Protein AF-A0A842P368-F1 (afdb_monomer_lite)

Foldseek 3Di:
DDDDDLVRVLVVLLVVLVVVLVVLVVVVVPCPDDPVNCVVSVVVNLLSVLVSLLSVVVSVVVCCVVCVVPPVVVVVCVVCCVVNVVSVVCVVVSVVVNVVVVVVVVVVVVPD

Radius of gyration: 17.42 Å; chains: 1; bounding box: 46×35×45 Å

Structure (mmCIF, N/CA/C/O backbone):
data_AF-A0A842P368-F1
#
_entry.id   AF-A0A842P368-F1
#
loop_
_atom_site.group_PDB
_atom_site.id
_atom_site.type_symbol
_atom_site.label_atom_id
_atom_site.label_alt_id
_atom_site.label_comp_id
_atom_site.label_asym_id
_atom_site.label_entity_id
_atom_site.label_seq_id
_atom_site.pdbx_PDB_ins_code
_atom_site.Cartn_x
_atom_site.Cartn_y
_atom_site.Cartn_z
_atom_site.occupancy
_atom_site.B_iso_or_equiv
_atom_site.auth_seq_id
_atom_site.auth_comp_id
_atom_site.auth_asym_id
_atom_site.auth_atom_id
_atom_site.pdbx_PDB_model_num
ATOM 1 N N . MET A 1 1 ? -18.524 23.073 -1.274 1.00 47.41 1 MET A N 1
ATOM 2 C CA . MET A 1 1 ? -17.287 22.281 -1.101 1.00 47.41 1 MET A CA 1
ATOM 3 C C . MET A 1 1 ? -17.589 21.179 -0.096 1.00 47.41 1 MET A C 1
ATOM 5 O O . MET A 1 1 ? -17.890 21.500 1.046 1.00 47.41 1 MET A O 1
ATOM 9 N N . ILE A 1 2 ? -17.643 19.918 -0.527 1.00 57.28 2 ILE A N 1
ATOM 10 C CA . ILE A 1 2 ? -18.009 18.799 0.357 1.00 57.28 2 ILE A CA 1
ATOM 11 C C . ILE A 1 2 ? -16.783 18.454 1.212 1.00 57.28 2 ILE A C 1
ATOM 13 O O . ILE A 1 2 ? -15.722 18.158 0.665 1.00 57.28 2 ILE A O 1
ATOM 17 N N . LYS A 1 3 ? -16.904 18.538 2.542 1.00 68.75 3 LYS A N 1
ATOM 18 C CA . LYS A 1 3 ? -15.870 18.058 3.470 1.00 68.75 3 LYS A CA 1
ATOM 19 C C . LYS A 1 3 ? -16.094 16.570 3.709 1.00 68.75 3 LYS A C 1
ATOM 21 O O . LYS A 1 3 ? -17.100 16.201 4.303 1.00 68.75 3 LYS A O 1
ATOM 26 N N . LEU A 1 4 ? -15.154 15.751 3.250 1.00 69.00 4 LEU A N 1
ATOM 27 C CA . LEU A 1 4 ? -15.127 14.323 3.547 1.00 69.00 4 LEU A CA 1
ATOM 28 C C . LEU A 1 4 ? -14.736 14.101 5.010 1.00 69.00 4 LEU A C 1
ATOM 30 O O . LEU A 1 4 ? -13.890 14.813 5.558 1.00 69.00 4 LEU A O 1
ATOM 34 N N . THR A 1 5 ? -15.327 13.088 5.629 1.00 76.12 5 THR A N 1
ATOM 35 C CA . THR A 1 5 ? -14.812 12.517 6.874 1.00 76.12 5 THR A CA 1
ATOM 36 C C . THR A 1 5 ? -13.459 11.841 6.623 1.00 76.12 5 THR A C 1
ATOM 38 O O . THR A 1 5 ? -13.118 11.501 5.490 1.00 76.12 5 THR A O 1
ATOM 41 N N . VAL A 1 6 ? -12.680 11.609 7.686 1.00 63.88 6 VAL A N 1
ATOM 42 C CA . VAL A 1 6 ? -11.379 10.912 7.590 1.00 63.88 6 VAL A CA 1
ATOM 43 C C . VAL A 1 6 ? -11.536 9.542 6.915 1.00 63.88 6 VAL A C 1
ATOM 45 O O . VAL A 1 6 ? -10.776 9.209 6.016 1.00 63.88 6 VAL A O 1
ATOM 48 N N . LEU A 1 7 ? -12.587 8.797 7.274 1.00 67.50 7 LEU A N 1
ATOM 49 C CA . LEU A 1 7 ? -12.893 7.494 6.681 1.00 67.50 7 LEU A CA 1
ATOM 50 C C . LEU A 1 7 ? -13.180 7.589 5.177 1.00 67.50 7 LEU A C 1
ATOM 52 O O . LEU A 1 7 ? -12.661 6.795 4.400 1.00 67.50 7 LEU A O 1
ATOM 56 N N . GLU A 1 8 ? -14.009 8.544 4.760 1.00 56.22 8 GLU A N 1
ATOM 57 C CA . GLU A 1 8 ? -14.338 8.733 3.344 1.00 56.22 8 GLU A CA 1
ATOM 58 C C . GLU A 1 8 ? -13.108 9.166 2.541 1.00 56.22 8 GLU A C 1
ATOM 60 O O . GLU A 1 8 ? -12.898 8.676 1.435 1.00 56.22 8 GLU A O 1
ATOM 65 N N . ALA A 1 9 ? -12.257 10.024 3.109 1.00 66.19 9 ALA A N 1
ATOM 66 C CA . ALA A 1 9 ? -10.995 10.411 2.489 1.00 66.19 9 ALA A CA 1
ATOM 67 C C . ALA A 1 9 ? -10.050 9.209 2.307 1.00 66.19 9 ALA A C 1
ATOM 69 O O . ALA A 1 9 ? -9.428 9.074 1.251 1.00 66.19 9 ALA A O 1
ATOM 70 N N . ASP A 1 10 ? -9.978 8.313 3.294 1.00 62.12 10 ASP A N 1
ATOM 71 C CA . ASP A 1 10 ? -9.156 7.102 3.218 1.00 62.12 10 ASP A CA 1
ATOM 72 C C . ASP A 1 10 ? -9.706 6.096 2.195 1.00 62.12 10 ASP A C 1
ATOM 74 O O . ASP A 1 10 ? -8.941 5.539 1.410 1.00 62.12 10 ASP A O 1
ATOM 78 N N . ILE A 1 11 ? -11.029 5.913 2.119 1.00 71.62 11 ILE A N 1
ATOM 79 C CA . ILE A 1 11 ? -11.670 5.054 1.105 1.00 71.62 11 ILE A CA 1
ATOM 80 C C . ILE A 1 11 ? -11.432 5.598 -0.311 1.00 71.62 11 ILE A C 1
ATOM 82 O O . ILE A 1 11 ? -11.096 4.837 -1.223 1.00 71.62 11 ILE A O 1
ATOM 86 N N . VAL A 1 12 ? -11.567 6.913 -0.501 1.00 70.19 12 VAL A N 1
ATOM 87 C CA . VAL A 1 12 ? -11.290 7.571 -1.787 1.00 70.19 12 VAL A CA 1
ATOM 88 C C . VAL A 1 12 ? -9.820 7.407 -2.169 1.00 70.19 12 VAL A C 1
ATOM 90 O O . VAL A 1 12 ? -9.523 7.092 -3.322 1.00 70.19 12 VAL A O 1
ATOM 93 N N . ARG A 1 13 ? -8.893 7.547 -1.211 1.00 64.31 13 ARG A N 1
ATOM 94 C CA . ARG A 1 13 ? -7.466 7.275 -1.440 1.00 64.31 13 ARG A CA 1
ATOM 95 C C . ARG A 1 13 ? -7.232 5.838 -1.887 1.00 64.31 13 ARG A C 1
ATOM 97 O O . ARG A 1 13 ? -6.559 5.641 -2.891 1.00 64.31 13 ARG A O 1
ATOM 104 N N . LEU A 1 14 ? -7.804 4.852 -1.197 1.00 69.12 14 LEU A N 1
ATOM 105 C CA . LEU A 1 14 ? -7.651 3.438 -1.555 1.00 69.12 14 LEU A CA 1
ATOM 106 C C . LEU A 1 14 ? -8.194 3.130 -2.959 1.00 69.12 14 LEU A C 1
ATOM 108 O O . LEU A 1 14 ? -7.518 2.471 -3.744 1.00 69.12 14 LEU A O 1
ATOM 112 N N . SER A 1 15 ? -9.359 3.678 -3.308 1.00 68.44 15 SER A N 1
ATOM 113 C CA . SER A 1 15 ? -9.968 3.489 -4.635 1.00 68.44 15 SER A CA 1
ATOM 114 C C . SER A 1 15 ? -9.133 4.133 -5.749 1.00 68.44 15 SER A C 1
ATOM 116 O O . SER A 1 15 ? -8.977 3.582 -6.842 1.00 68.44 15 SER A O 1
ATOM 118 N N . TRP A 1 16 ? -8.547 5.303 -5.475 1.00 67.69 16 TRP A N 1
ATOM 119 C CA . TRP A 1 16 ? -7.646 5.966 -6.416 1.00 67.69 16 TRP A CA 1
ATOM 120 C C . TRP A 1 16 ? -6.359 5.155 -6.620 1.00 67.69 16 TRP A C 1
ATOM 122 O O . TRP A 1 16 ? -5.904 4.984 -7.753 1.00 67.69 16 TRP A O 1
ATOM 132 N N . ILE A 1 17 ? -5.800 4.613 -5.538 1.00 65.44 17 ILE A N 1
ATOM 133 C CA . ILE A 1 17 ? -4.629 3.736 -5.585 1.00 65.44 17 ILE A CA 1
ATOM 134 C C . ILE A 1 17 ? -4.877 2.545 -6.509 1.00 65.44 17 ILE A C 1
ATOM 136 O O . ILE A 1 17 ? -4.097 2.319 -7.436 1.00 65.44 17 ILE A O 1
ATOM 140 N N . GLU A 1 18 ? -5.975 1.829 -6.285 1.00 73.56 18 GLU A N 1
ATOM 141 C CA . GLU A 1 18 ? -6.378 0.671 -7.083 1.00 73.56 18 GLU A CA 1
ATOM 142 C C . GLU A 1 18 ? -6.519 1.027 -8.568 1.00 73.56 18 GLU A C 1
ATOM 144 O O . GLU A 1 18 ? -5.855 0.429 -9.415 1.00 73.56 18 GLU A O 1
ATOM 149 N N . SER A 1 19 ? -7.283 2.082 -8.876 1.00 68.50 19 SER A N 1
ATOM 150 C CA . SER A 1 19 ? -7.532 2.526 -10.257 1.00 68.50 19 SER A CA 1
ATOM 151 C C . SER A 1 19 ? -6.237 2.843 -11.011 1.00 68.50 19 SER A C 1
ATOM 153 O O . SER A 1 19 ? -6.108 2.610 -12.214 1.00 68.50 19 SER A O 1
ATOM 155 N N . ARG A 1 20 ? -5.244 3.397 -10.309 1.00 65.19 20 ARG A N 1
ATOM 156 C CA . ARG A 1 20 ? -3.954 3.764 -10.901 1.00 65.19 20 ARG A CA 1
ATOM 157 C C . ARG A 1 20 ? -3.068 2.550 -11.129 1.00 65.19 20 ARG A C 1
ATOM 159 O O . ARG A 1 20 ? -2.409 2.491 -12.165 1.00 65.19 20 ARG A O 1
ATOM 166 N N . PHE A 1 21 ? -3.073 1.582 -10.214 1.00 68.81 21 PHE A N 1
ATOM 167 C CA . PHE A 1 21 ? -2.414 0.298 -10.444 1.00 68.81 21 PHE A CA 1
ATOM 168 C C . PHE A 1 21 ? -2.998 -0.424 -11.651 1.00 68.81 21 PHE A C 1
ATOM 170 O O . PHE A 1 21 ? -2.242 -0.885 -12.507 1.00 68.81 21 PHE A O 1
ATOM 177 N N . GLU A 1 22 ? -4.324 -0.466 -11.751 1.00 75.88 22 GLU A N 1
ATOM 178 C CA . GLU A 1 22 ? -5.000 -1.112 -12.867 1.00 75.88 22 GLU A CA 1
ATOM 179 C C . GLU A 1 22 ? -4.662 -0.432 -14.197 1.00 75.88 22 GLU A C 1
ATOM 181 O O . GLU A 1 22 ? -4.248 -1.104 -15.143 1.00 75.88 22 GLU A O 1
ATOM 186 N N . TYR A 1 23 ? -4.714 0.903 -14.253 1.00 71.19 23 TYR A N 1
ATOM 187 C CA . TYR A 1 23 ? -4.306 1.662 -15.436 1.00 71.19 23 TYR A CA 1
ATOM 188 C C . TYR A 1 23 ? -2.864 1.350 -15.861 1.00 71.19 23 TYR A C 1
ATOM 190 O O . TYR A 1 23 ? -2.615 1.021 -17.021 1.00 71.19 23 TYR A O 1
ATOM 198 N N . MET A 1 24 ? -1.906 1.404 -14.929 1.00 67.69 24 MET A N 1
ATOM 199 C CA . MET A 1 24 ? -0.503 1.110 -15.241 1.00 67.69 24 MET A CA 1
ATOM 200 C C . MET A 1 24 ? -0.319 -0.320 -15.754 1.00 67.69 24 MET A C 1
ATOM 202 O O . MET A 1 24 ? 0.445 -0.542 -16.691 1.00 67.69 24 MET A O 1
ATOM 206 N N . PHE A 1 25 ? -1.024 -1.289 -15.170 1.00 72.94 25 PHE A N 1
ATOM 207 C CA . PHE A 1 25 ? -0.954 -2.677 -15.610 1.00 72.94 25 PHE A CA 1
ATOM 208 C C . PHE A 1 25 ? -1.514 -2.857 -17.029 1.00 72.94 25 PHE A C 1
ATOM 210 O O . PHE A 1 25 ? -0.934 -3.580 -17.840 1.00 72.94 25 PHE A O 1
ATOM 217 N N . GLN A 1 26 ? -2.605 -2.167 -17.365 1.00 75.44 26 GLN A N 1
ATOM 218 C CA . GLN A 1 26 ? -3.175 -2.195 -18.713 1.00 75.44 26 GLN A CA 1
ATOM 219 C C . GLN A 1 26 ? -2.232 -1.565 -19.745 1.00 75.44 26 GLN A C 1
ATOM 221 O O . GLN A 1 26 ? -2.015 -2.145 -20.811 1.00 75.44 26 GLN A O 1
ATOM 226 N N . GLU A 1 27 ? -1.625 -0.421 -19.428 1.00 70.56 27 GLU A N 1
ATOM 227 C CA . GLU A 1 27 ? -0.661 0.234 -20.319 1.00 70.56 27 GLU A CA 1
ATOM 228 C C . GLU A 1 27 ? 0.608 -0.609 -20.508 1.00 70.56 27 GLU A C 1
ATOM 230 O O . GLU A 1 27 ? 1.088 -0.746 -21.635 1.00 70.56 27 GLU A O 1
ATOM 235 N N . TYR A 1 28 ? 1.082 -1.283 -19.452 1.00 67.44 28 TYR A N 1
ATOM 236 C CA . TYR A 1 28 ? 2.176 -2.252 -19.554 1.00 67.44 28 TYR A CA 1
ATOM 237 C C . TYR A 1 28 ? 1.879 -3.346 -20.583 1.00 67.44 28 TYR A C 1
ATOM 239 O O . TYR A 1 28 ? 2.690 -3.632 -21.464 1.00 67.44 28 TYR A O 1
ATOM 247 N N . ARG A 1 29 ? 0.682 -3.943 -20.495 1.00 71.50 29 ARG A N 1
ATOM 248 C CA . ARG A 1 29 ? 0.260 -5.033 -21.384 1.00 71.50 29 ARG A CA 1
ATOM 249 C C . ARG A 1 29 ? 0.180 -4.598 -22.844 1.00 71.50 29 ARG A C 1
ATOM 251 O O . ARG A 1 29 ? 0.472 -5.403 -23.727 1.00 71.50 29 ARG A O 1
ATOM 258 N N . LYS A 1 30 ? -0.212 -3.350 -23.112 1.00 71.00 30 LYS A N 1
ATOM 259 C CA . LYS A 1 30 ? -0.327 -2.811 -24.478 1.00 71.00 30 LYS A CA 1
ATOM 260 C C . LYS A 1 30 ? 1.030 -2.509 -25.113 1.00 71.00 30 LYS A C 1
ATOM 262 O O . LYS A 1 30 ? 1.159 -2.613 -26.330 1.00 71.00 30 LYS A O 1
ATOM 267 N N . ALA A 1 31 ? 2.034 -2.158 -24.314 1.00 64.25 31 ALA A N 1
ATOM 268 C CA . ALA A 1 31 ? 3.266 -1.554 -24.809 1.00 64.25 31 ALA A CA 1
ATOM 269 C C . ALA A 1 31 ? 4.197 -2.474 -25.629 1.00 64.25 31 ALA A C 1
ATOM 271 O O . ALA A 1 31 ? 5.124 -1.949 -26.240 1.00 64.25 31 ALA A O 1
ATOM 272 N N . LYS A 1 32 ? 3.985 -3.808 -25.669 1.00 61.38 32 LYS A N 1
ATOM 273 C CA . LYS A 1 32 ? 4.894 -4.803 -26.306 1.00 61.38 32 LYS A CA 1
ATOM 274 C C . LYS A 1 32 ? 6.375 -4.401 -26.143 1.00 61.38 32 LYS A C 1
ATOM 276 O O . LYS A 1 32 ? 7.046 -4.089 -27.134 1.00 61.38 32 LYS A O 1
ATOM 281 N N . PRO A 1 33 ? 6.853 -4.288 -24.897 1.00 56.38 33 PRO A N 1
ATOM 282 C CA . PRO A 1 33 ? 7.983 -3.431 -24.581 1.00 56.38 33 PRO A CA 1
ATOM 283 C C . PRO A 1 33 ? 9.268 -3.886 -25.289 1.00 56.38 33 PRO A C 1
ATOM 285 O O . PRO A 1 33 ? 9.675 -5.045 -25.233 1.00 56.38 33 PRO A O 1
ATOM 288 N N . LYS A 1 34 ? 9.930 -2.949 -25.982 1.00 57.91 34 LYS A N 1
ATOM 289 C CA . LYS A 1 34 ? 11.336 -3.102 -26.386 1.00 57.91 34 LYS A CA 1
ATOM 290 C C . LYS A 1 34 ? 12.214 -2.953 -25.136 1.00 57.91 34 LYS A C 1
ATOM 292 O O . LYS A 1 34 ? 11.899 -2.141 -24.270 1.00 57.91 34 LYS A O 1
ATOM 297 N N . LYS A 1 35 ? 13.356 -3.651 -25.096 1.00 56.06 35 LYS A N 1
ATOM 298 C CA 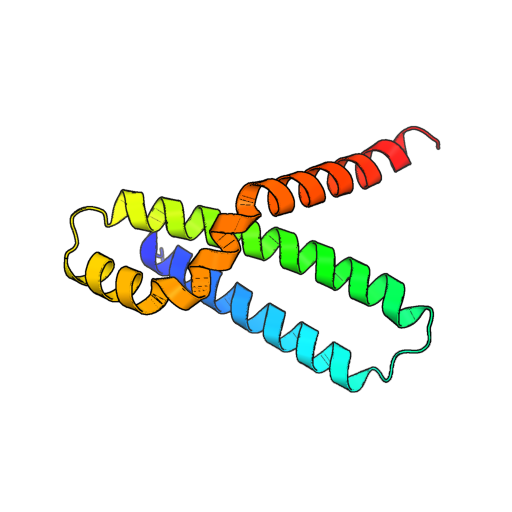. LYS A 1 35 ? 14.275 -3.805 -23.940 1.00 56.06 35 LYS A CA 1
ATOM 299 C C . LYS A 1 35 ? 14.527 -2.548 -23.076 1.00 56.06 35 LYS A C 1
ATOM 301 O O . LYS A 1 35 ? 14.683 -2.674 -21.869 1.00 56.06 35 LYS A O 1
ATOM 306 N N . ASN A 1 36 ? 14.553 -1.349 -23.668 1.00 52.53 36 ASN A N 1
ATOM 307 C CA . ASN A 1 36 ? 14.811 -0.087 -22.954 1.00 52.53 36 ASN A CA 1
ATOM 308 C C . ASN A 1 36 ? 13.540 0.617 -22.436 1.00 52.53 36 ASN A C 1
ATOM 310 O O . ASN A 1 36 ? 13.616 1.327 -21.438 1.00 52.53 36 ASN A O 1
ATOM 314 N N . PHE A 1 37 ? 12.382 0.414 -23.077 1.00 56.28 37 PHE A N 1
ATOM 315 C CA . PHE A 1 37 ? 11.086 0.915 -22.593 1.00 56.28 37 PHE A CA 1
ATOM 316 C C . PHE A 1 37 ? 10.647 0.160 -21.331 1.00 56.28 37 PHE A C 1
ATOM 318 O O . PHE A 1 37 ? 10.066 0.750 -20.425 1.00 56.28 37 PHE A O 1
ATOM 325 N N . ASP A 1 38 ? 11.008 -1.125 -21.238 1.00 60.53 38 ASP A N 1
ATOM 326 C CA . ASP A 1 38 ? 10.801 -1.934 -20.034 1.00 60.53 38 ASP A CA 1
ATOM 327 C C . ASP A 1 38 ? 11.487 -1.328 -18.804 1.00 60.53 38 ASP A C 1
ATOM 329 O O . ASP A 1 38 ? 10.891 -1.301 -17.735 1.00 60.53 38 ASP A O 1
ATOM 333 N N . PHE A 1 39 ? 12.711 -0.801 -18.928 1.00 58.28 39 PHE A N 1
ATOM 334 C CA . PHE A 1 39 ? 13.464 -0.304 -17.771 1.00 58.28 39 PHE A CA 1
ATOM 335 C C . PHE A 1 39 ? 12.887 0.986 -17.182 1.00 58.28 39 PHE A C 1
ATOM 337 O O . PHE A 1 39 ? 12.700 1.075 -15.968 1.00 58.28 39 PHE A O 1
ATOM 344 N N . SER A 1 40 ? 12.590 1.981 -18.019 1.00 61.53 40 SER A N 1
ATOM 345 C CA . SER A 1 40 ? 12.025 3.255 -17.564 1.00 61.53 40 SER A CA 1
ATOM 346 C C . SER A 1 40 ? 10.594 3.085 -17.061 1.00 61.53 40 SER A C 1
ATOM 348 O O . SER A 1 40 ? 10.253 3.593 -15.993 1.00 61.53 40 SER A O 1
ATOM 350 N N . PHE A 1 41 ? 9.773 2.300 -17.761 1.00 64.94 41 PHE A N 1
ATOM 351 C CA . PHE A 1 41 ? 8.409 2.025 -17.329 1.00 64.94 41 PHE A CA 1
ATOM 352 C C . PHE A 1 41 ? 8.367 1.166 -16.057 1.00 64.94 41 PHE A C 1
ATOM 354 O O . PHE A 1 41 ? 7.623 1.496 -15.137 1.00 64.94 41 PHE A O 1
ATOM 361 N N . ALA A 1 42 ? 9.208 0.130 -15.935 1.00 63.78 42 ALA A N 1
ATOM 362 C 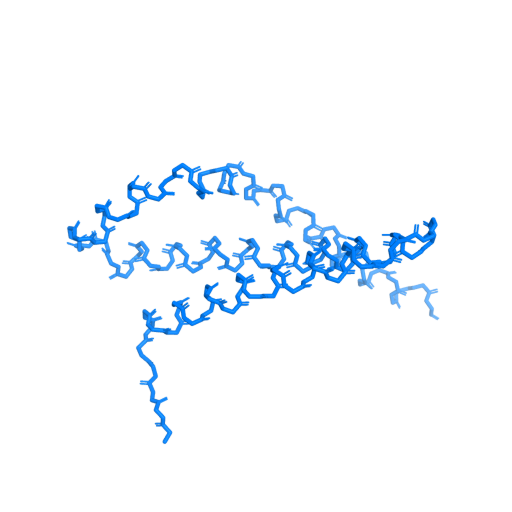CA . ALA A 1 42 ? 9.322 -0.652 -14.702 1.00 63.78 42 ALA A CA 1
ATOM 363 C C . ALA A 1 42 ? 9.854 0.179 -13.527 1.00 63.78 42 ALA A C 1
ATOM 365 O O . ALA A 1 42 ? 9.453 -0.067 -12.392 1.00 63.78 42 ALA A O 1
ATOM 366 N N . SER A 1 43 ? 10.725 1.164 -13.775 1.00 65.44 43 SER A N 1
ATOM 367 C CA . SER A 1 43 ? 11.184 2.098 -12.740 1.00 65.44 43 SER A CA 1
ATOM 368 C C . SER A 1 43 ? 10.035 2.966 -12.222 1.00 65.44 43 SER A C 1
ATOM 370 O O . SER A 1 43 ? 9.830 3.033 -11.013 1.00 65.44 43 SER A O 1
ATOM 372 N N . ILE A 1 44 ? 9.234 3.545 -13.125 1.00 66.06 44 ILE A N 1
ATOM 373 C CA . ILE A 1 44 ? 8.054 4.354 -12.772 1.00 66.06 44 ILE A CA 1
ATOM 374 C C . ILE A 1 44 ? 7.009 3.502 -12.041 1.00 66.06 44 ILE A C 1
ATOM 376 O O . ILE A 1 44 ? 6.459 3.916 -11.021 1.00 66.06 44 ILE A O 1
ATOM 380 N N . LEU A 1 45 ? 6.756 2.282 -12.524 1.00 66.44 45 LEU A N 1
ATOM 381 C CA . LEU A 1 45 ? 5.859 1.330 -11.868 1.00 66.44 45 LEU A CA 1
ATOM 382 C C . LEU A 1 45 ? 6.353 0.974 -10.469 1.00 66.44 45 LEU A C 1
ATOM 384 O O . LEU A 1 45 ? 5.548 0.900 -9.548 1.00 66.44 45 LEU A O 1
ATOM 388 N N . ARG A 1 46 ? 7.662 0.767 -10.298 1.00 68.56 46 ARG A N 1
ATOM 389 C CA . ARG A 1 46 ? 8.272 0.444 -9.006 1.00 68.56 46 ARG A CA 1
ATOM 390 C C . ARG A 1 46 ? 8.149 1.608 -8.028 1.00 68.56 46 ARG A C 1
ATOM 392 O O . ARG A 1 46 ? 7.717 1.387 -6.901 1.00 68.56 46 ARG A O 1
ATOM 399 N N . GLU A 1 47 ? 8.463 2.830 -8.455 1.00 70.00 47 GLU A N 1
ATOM 400 C CA . GLU A 1 47 ? 8.251 4.046 -7.662 1.00 70.00 47 GLU A CA 1
ATOM 401 C C . GLU A 1 47 ? 6.804 4.179 -7.212 1.00 70.00 47 GLU A C 1
ATOM 403 O O . GLU A 1 47 ? 6.517 4.326 -6.022 1.00 70.00 47 GLU A O 1
ATOM 408 N N . TYR A 1 48 ? 5.886 4.114 -8.175 1.00 69.94 48 TYR A N 1
ATOM 409 C CA . TYR A 1 48 ? 4.479 4.320 -7.901 1.00 69.94 48 TYR A CA 1
ATOM 410 C C . TYR A 1 48 ? 3.943 3.211 -7.002 1.00 69.94 48 TYR A C 1
ATOM 412 O O . TYR A 1 48 ? 3.247 3.492 -6.029 1.00 69.94 48 TYR A O 1
ATOM 420 N N . ALA A 1 49 ? 4.334 1.962 -7.262 1.00 72.56 49 ALA A N 1
ATOM 421 C CA . ALA A 1 49 ? 3.957 0.828 -6.440 1.00 72.56 49 ALA A CA 1
ATOM 422 C C . ALA A 1 49 ? 4.431 0.992 -4.996 1.00 72.56 49 ALA A C 1
ATOM 424 O O . ALA A 1 49 ? 3.646 0.804 -4.072 1.00 72.56 49 ALA A O 1
ATOM 425 N N . MET A 1 50 ? 5.681 1.404 -4.785 1.00 80.44 50 MET A N 1
ATOM 426 C CA . MET A 1 50 ? 6.217 1.646 -3.444 1.00 80.44 50 MET A CA 1
ATOM 427 C C . MET A 1 50 ? 5.466 2.751 -2.709 1.00 80.44 50 MET A C 1
ATOM 429 O O . MET A 1 50 ? 5.092 2.563 -1.553 1.00 80.44 50 MET A O 1
ATOM 433 N N . ILE A 1 51 ? 5.226 3.888 -3.370 1.00 78.06 51 ILE A N 1
ATOM 434 C CA . ILE A 1 51 ? 4.486 5.010 -2.780 1.00 78.06 51 ILE A CA 1
ATOM 435 C C . ILE A 1 51 ? 3.088 4.550 -2.369 1.00 78.06 51 ILE A C 1
ATOM 437 O O . ILE A 1 51 ? 2.659 4.812 -1.247 1.00 78.06 51 ILE A O 1
ATOM 441 N N . GLN A 1 52 ? 2.394 3.815 -3.237 1.00 76.81 52 GLN A N 1
ATOM 442 C CA . GLN A 1 52 ? 1.045 3.367 -2.924 1.00 76.81 52 GLN A CA 1
ATOM 443 C C . GLN A 1 52 ? 0.985 2.270 -1.866 1.00 76.81 52 GLN A C 1
ATOM 445 O O . GLN A 1 52 ? 0.074 2.287 -1.043 1.00 76.81 52 GLN A O 1
ATOM 450 N N . LEU A 1 53 ? 1.959 1.360 -1.819 1.00 83.81 53 LEU A N 1
ATOM 451 C CA . LEU A 1 53 ? 2.047 0.370 -0.745 1.00 83.81 53 LEU A CA 1
ATOM 452 C C . LEU A 1 53 ? 2.297 1.039 0.615 1.00 83.81 53 LEU A C 1
ATOM 454 O O . LEU A 1 53 ? 1.702 0.636 1.612 1.00 83.81 53 LEU A O 1
ATOM 458 N N . LEU A 1 54 ? 3.118 2.093 0.665 1.00 84.56 54 LEU A N 1
ATOM 459 C CA . LEU A 1 54 ? 3.320 2.880 1.885 1.00 84.56 54 LEU A CA 1
ATOM 460 C C . LEU A 1 54 ? 2.052 3.629 2.299 1.00 84.56 54 LEU A C 1
ATOM 462 O O . L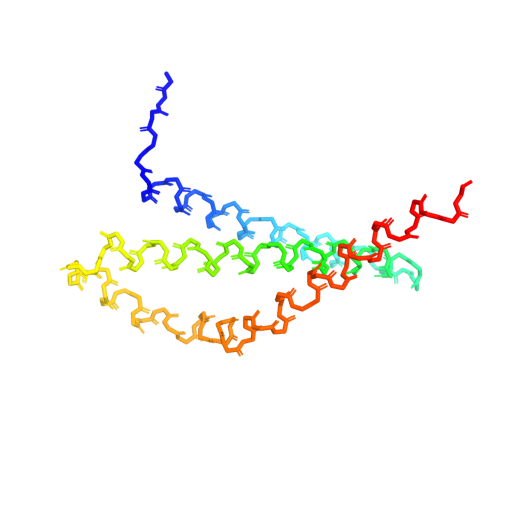EU A 1 54 ? 1.655 3.541 3.460 1.00 84.56 54 LEU A O 1
ATOM 466 N N . ASN A 1 55 ? 1.386 4.293 1.351 1.00 79.69 55 ASN A N 1
ATOM 467 C CA . ASN A 1 55 ? 0.117 4.977 1.605 1.00 79.69 55 ASN A CA 1
ATOM 468 C C . ASN A 1 55 ? -0.947 4.006 2.125 1.00 79.69 55 ASN A C 1
ATOM 470 O O . ASN A 1 55 ? -1.680 4.327 3.056 1.00 79.69 55 ASN A O 1
ATOM 474 N N . PHE A 1 56 ? -1.009 2.801 1.556 1.00 84.19 56 PHE A N 1
ATOM 475 C CA . PHE A 1 56 ? -1.898 1.740 2.010 1.00 84.19 56 PHE A CA 1
ATOM 476 C C . PHE A 1 56 ? -1.604 1.329 3.462 1.00 84.19 56 PHE A C 1
ATOM 478 O O . PHE A 1 56 ? -2.523 1.231 4.280 1.00 84.19 56 PHE A O 1
ATOM 485 N N . ILE A 1 57 ? -0.327 1.120 3.803 1.00 87.31 57 ILE A N 1
ATOM 486 C CA . ILE A 1 57 ? 0.096 0.772 5.166 1.00 87.31 57 ILE A CA 1
ATOM 487 C C . ILE A 1 57 ? -0.320 1.866 6.158 1.00 87.31 57 ILE A C 1
ATOM 489 O O . ILE A 1 57 ? -0.857 1.552 7.222 1.00 87.31 57 ILE A O 1
ATOM 493 N N . GLU A 1 58 ? -0.081 3.134 5.824 1.00 86.25 58 GLU A N 1
ATOM 494 C CA . GLU A 1 58 ? -0.400 4.282 6.682 1.00 86.25 58 GLU A CA 1
ATOM 495 C C . GLU A 1 58 ? -1.912 4.458 6.853 1.00 86.25 58 GLU A C 1
ATOM 497 O O . GLU A 1 58 ? -2.392 4.459 7.987 1.00 86.25 58 GLU A O 1
ATOM 502 N N . ALA A 1 59 ? -2.675 4.459 5.756 1.00 82.31 59 ALA A N 1
ATOM 503 C CA . ALA A 1 59 ? -4.134 4.558 5.796 1.00 82.31 59 ALA A CA 1
ATOM 504 C C . ALA A 1 59 ? -4.756 3.438 6.641 1.00 82.31 59 ALA A C 1
ATOM 506 O O . ALA A 1 59 ? -5.624 3.679 7.478 1.00 82.31 59 ALA A O 1
ATOM 507 N N . ARG A 1 60 ? -4.278 2.195 6.501 1.00 84.56 60 ARG A N 1
ATOM 508 C CA . ARG A 1 60 ? -4.790 1.088 7.316 1.00 84.56 60 ARG A CA 1
ATOM 509 C C . ARG A 1 60 ? -4.416 1.225 8.797 1.00 84.56 60 ARG A C 1
ATOM 511 O O . ARG A 1 60 ? -5.248 0.907 9.649 1.00 84.56 60 ARG A O 1
ATOM 518 N N . LYS A 1 61 ? -3.206 1.697 9.129 1.00 87.38 61 LYS A N 1
ATOM 519 C CA . LYS A 1 61 ? -2.811 1.990 10.523 1.00 87.38 61 LYS A CA 1
ATOM 520 C C . LYS A 1 61 ? -3.719 3.059 11.141 1.00 87.38 61 LYS A C 1
ATOM 522 O O . LYS A 1 61 ? -4.167 2.883 12.278 1.00 87.38 61 LYS A O 1
ATOM 527 N N . ASP A 1 62 ? -4.050 4.101 10.384 1.00 85.56 62 ASP A N 1
ATOM 528 C CA . ASP A 1 62 ? -4.952 5.167 10.823 1.00 85.56 62 ASP A CA 1
ATOM 529 C C . ASP A 1 62 ? -6.392 4.674 10.992 1.00 85.56 62 ASP A C 1
ATOM 531 O O . ASP A 1 62 ? -7.018 4.938 12.022 1.00 85.56 62 ASP A O 1
ATOM 535 N N . LEU A 1 63 ? -6.899 3.865 10.059 1.00 82.44 63 LEU A N 1
ATOM 536 C CA . LEU A 1 63 ? -8.210 3.223 10.184 1.00 82.44 63 LEU A CA 1
ATOM 537 C C . LEU A 1 63 ? -8.286 2.336 11.431 1.00 82.44 63 LEU A C 1
ATOM 539 O O . LEU A 1 63 ? -9.248 2.434 12.191 1.00 82.44 63 LEU A O 1
ATOM 543 N N . LEU A 1 64 ? -7.258 1.530 11.707 1.00 84.56 64 LEU A N 1
ATOM 544 C CA . LEU A 1 64 ? -7.175 0.712 12.923 1.00 84.56 64 LEU A CA 1
ATOM 545 C C . LEU A 1 64 ? -7.201 1.551 14.203 1.00 84.56 64 LEU A C 1
ATOM 547 O O . LEU A 1 64 ? -7.831 1.154 15.185 1.00 84.56 64 LEU A O 1
ATOM 551 N N . LYS A 1 65 ? -6.526 2.704 14.202 1.00 84.94 65 LYS A N 1
ATOM 552 C CA . LYS A 1 65 ? -6.505 3.638 15.332 1.00 84.94 65 LYS A CA 1
ATOM 553 C C . LYS A 1 65 ? -7.875 4.287 15.542 1.00 84.94 65 LYS A C 1
ATOM 555 O O . LYS A 1 65 ? -8.370 4.300 16.668 1.00 84.94 65 LYS A O 1
ATOM 560 N N . ASN A 1 66 ? -8.499 4.759 14.465 1.00 80.69 66 ASN A N 1
ATOM 561 C CA . ASN A 1 66 ? -9.753 5.514 14.494 1.00 80.69 66 ASN A CA 1
ATOM 562 C C . ASN A 1 66 ? -10.991 4.621 14.683 1.00 80.69 66 ASN A C 1
ATOM 564 O O . ASN A 1 66 ? -11.975 5.045 15.280 1.00 80.69 66 ASN A O 1
ATOM 568 N N . GLN A 1 67 ? -10.947 3.373 14.210 1.00 83.62 67 GLN A N 1
ATOM 569 C CA . GLN A 1 67 ? -12.057 2.412 14.257 1.00 83.62 67 GLN A CA 1
ATOM 570 C C . GLN A 1 67 ? -11.813 1.273 15.255 1.00 83.62 67 GLN A C 1
ATOM 572 O O . GLN A 1 67 ? -12.487 0.242 15.208 1.00 83.62 67 GLN A O 1
ATOM 577 N N . LYS A 1 68 ? -10.872 1.443 16.196 1.00 71.50 68 LYS A N 1
ATOM 578 C CA . LYS A 1 68 ? -10.441 0.385 17.126 1.00 71.50 68 LYS A CA 1
ATOM 579 C C . LYS A 1 68 ? -11.602 -0.264 17.886 1.00 71.50 68 LYS A C 1
ATOM 581 O O . LYS A 1 68 ? -11.547 -1.464 18.152 1.00 71.50 68 LYS A O 1
ATOM 586 N N . SER A 1 69 ? -12.639 0.492 18.241 1.00 77.25 69 SER A N 1
ATOM 587 C CA . SER A 1 69 ? -13.831 0.033 18.974 1.00 77.25 69 SER A CA 1
ATOM 588 C C . SER A 1 69 ? -14.944 -0.541 18.082 1.00 77.25 69 SER A C 1
ATOM 590 O O . SER A 1 69 ? -15.873 -1.167 18.592 1.00 77.25 69 SER A O 1
ATOM 592 N N . SER A 1 70 ? -14.857 -0.397 16.757 1.00 84.19 70 SER A N 1
ATOM 593 C CA . SER A 1 70 ? -15.889 -0.854 15.823 1.00 84.19 70 SER A CA 1
ATOM 594 C C . SER A 1 70 ? -15.799 -2.364 15.567 1.00 84.19 70 SER A C 1
ATOM 596 O O . SER A 1 70 ? -14.898 -2.852 14.881 1.00 84.19 70 SER A O 1
ATOM 598 N N . LYS A 1 71 ? -16.775 -3.131 16.082 1.00 83.25 71 LYS A N 1
ATOM 599 C CA . LYS A 1 71 ? -16.911 -4.580 15.807 1.00 83.25 71 LYS A CA 1
ATOM 600 C C . LYS A 1 71 ? -17.041 -4.878 14.309 1.00 83.25 71 LYS A C 1
ATOM 602 O O . LYS A 1 71 ? -16.461 -5.849 13.831 1.00 83.25 71 LYS A O 1
ATOM 607 N N . LYS A 1 72 ? -17.771 -4.031 13.573 1.00 83.44 72 LYS A N 1
ATOM 608 C CA . LYS A 1 72 ? -17.983 -4.178 12.125 1.00 83.44 72 LYS A CA 1
ATOM 609 C C . LYS A 1 72 ? -16.669 -4.037 11.360 1.00 83.44 72 LYS A C 1
ATOM 611 O O . LYS A 1 72 ? -16.358 -4.890 10.536 1.00 83.44 72 LYS A O 1
ATOM 616 N N . PHE A 1 73 ? -15.879 -3.012 11.685 1.00 85.44 73 PHE A N 1
ATOM 617 C CA . PHE A 1 73 ? -14.569 -2.805 11.071 1.00 85.44 73 PHE A CA 1
ATOM 618 C C . PHE A 1 73 ? -13.640 -3.998 11.318 1.00 85.44 73 PHE A C 1
ATOM 620 O O . PHE A 1 73 ? -13.099 -4.544 10.366 1.00 85.44 73 PHE A O 1
ATOM 627 N N . ARG A 1 74 ? -13.529 -4.476 12.567 1.00 84.56 74 ARG A N 1
ATOM 628 C CA . ARG A 1 74 ? -12.683 -5.639 12.898 1.00 84.56 74 ARG A CA 1
ATOM 629 C C . ARG A 1 74 ? -13.073 -6.905 12.134 1.00 84.56 74 ARG A C 1
ATOM 631 O O . ARG A 1 74 ? -12.199 -7.672 11.748 1.00 84.56 74 ARG A O 1
ATOM 638 N N . SER A 1 75 ? -14.372 -7.136 11.932 1.00 86.25 75 SER A N 1
ATOM 639 C CA . SER A 1 75 ? -14.846 -8.291 11.164 1.00 86.25 75 SER A CA 1
ATOM 640 C C . SER A 1 75 ? -14.421 -8.207 9.699 1.00 86.25 75 SER A C 1
ATOM 642 O O . SER A 1 75 ? -13.949 -9.196 9.150 1.00 86.25 75 SER A O 1
ATOM 644 N N . ILE A 1 76 ? -14.573 -7.035 9.078 1.00 84.06 76 ILE A N 1
ATOM 645 C CA . ILE A 1 76 ? -14.184 -6.809 7.680 1.00 84.06 76 ILE A CA 1
ATOM 646 C C . ILE A 1 76 ? -12.662 -6.893 7.533 1.00 84.06 76 ILE A C 1
ATOM 648 O O . ILE A 1 76 ? -12.167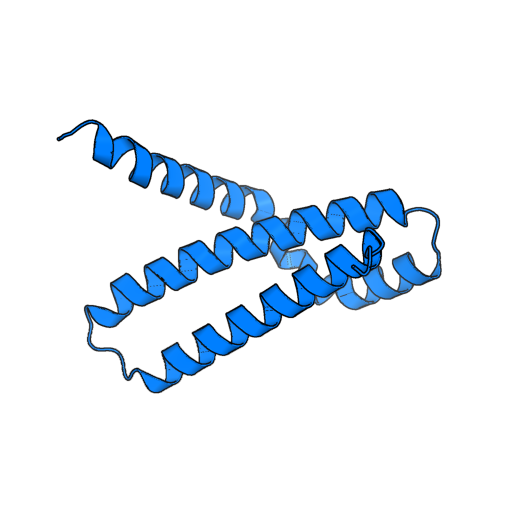 -7.609 6.670 1.00 84.06 76 ILE A O 1
ATOM 652 N N . ASP A 1 77 ? -11.917 -6.230 8.416 1.00 85.81 77 ASP A N 1
ATOM 653 C CA . ASP A 1 77 ? -10.452 -6.217 8.398 1.00 85.81 77 ASP A CA 1
ATOM 654 C C . ASP A 1 77 ? -9.862 -7.631 8.530 1.00 85.81 77 ASP A C 1
ATOM 656 O O . ASP A 1 77 ? -8.937 -7.976 7.799 1.00 85.81 77 ASP A O 1
ATOM 660 N N . LYS A 1 78 ? -10.459 -8.487 9.374 1.00 87.50 78 LYS A N 1
ATOM 661 C CA . LYS A 1 78 ? -10.072 -9.900 9.510 1.00 87.50 78 LYS A CA 1
ATOM 662 C C . LYS A 1 78 ? -10.328 -10.713 8.238 1.00 87.50 78 LYS A C 1
ATOM 664 O O . LYS A 1 78 ? -9.517 -11.563 7.890 1.00 87.50 78 LYS A O 1
ATOM 669 N N . VAL A 1 79 ? -11.442 -10.474 7.546 1.00 90.19 79 VAL A N 1
ATOM 670 C CA . VAL A 1 79 ? -11.744 -11.149 6.269 1.00 90.19 79 VAL A CA 1
ATOM 671 C C . VAL A 1 79 ? -10.758 -10.723 5.182 1.00 90.19 79 VAL A C 1
ATOM 673 O O . VAL A 1 79 ? -10.335 -11.550 4.379 1.00 90.19 79 VAL A O 1
ATOM 676 N N . LEU A 1 80 ? -10.361 -9.450 5.180 1.00 83.50 80 LEU A N 1
ATOM 677 C CA . LEU A 1 80 ? -9.415 -8.902 4.210 1.00 83.50 80 LEU A CA 1
ATOM 678 C C . LEU A 1 80 ? -7.947 -9.201 4.555 1.00 83.50 80 LEU A C 1
ATOM 680 O O . LEU A 1 80 ? -7.087 -8.997 3.701 1.00 83.50 80 LEU A O 1
ATOM 684 N N . GLU A 1 81 ? -7.647 -9.714 5.758 1.00 89.62 81 GLU A N 1
ATOM 685 C CA . GLU A 1 81 ? -6.282 -10.016 6.221 1.00 89.62 81 GLU A CA 1
ATOM 686 C C . GLU A 1 81 ? -5.404 -10.727 5.189 1.00 89.62 81 GLU A C 1
ATOM 688 O O . GLU A 1 81 ? -4.299 -10.240 4.934 1.00 89.62 81 GLU A O 1
ATOM 693 N N . PRO A 1 82 ? -5.854 -11.808 4.530 1.00 90.06 82 PRO A N 1
ATOM 694 C CA . PRO A 1 82 ? -5.022 -12.516 3.562 1.00 90.06 82 PRO A CA 1
ATOM 695 C C . PRO A 1 82 ? -4.531 -11.639 2.401 1.00 90.06 82 PRO A C 1
ATOM 697 O O . PRO A 1 82 ? -3.465 -11.906 1.854 1.00 90.06 82 PRO A O 1
ATOM 700 N N . GLN A 1 83 ? -5.277 -10.591 2.038 1.00 80.25 83 GLN A N 1
ATOM 701 C CA . GLN A 1 83 ? -4.951 -9.719 0.907 1.00 80.25 83 GLN A CA 1
ATOM 702 C C . GLN A 1 83 ? -3.855 -8.707 1.247 1.00 80.25 83 GLN A C 1
ATOM 704 O O . GLN A 1 83 ? -3.029 -8.381 0.399 1.00 80.25 83 GLN A O 1
ATOM 709 N N . TRP A 1 84 ? -3.832 -8.210 2.485 1.00 83.94 84 TRP A N 1
ATOM 710 C CA . TRP A 1 84 ? -2.916 -7.141 2.884 1.00 83.94 84 TRP A CA 1
ATOM 711 C C . TRP A 1 84 ? -1.789 -7.589 3.813 1.00 83.94 84 TRP A C 1
ATOM 713 O O . TRP A 1 84 ? -0.819 -6.853 4.007 1.00 83.94 84 TRP A O 1
ATOM 723 N N . LYS A 1 85 ? -1.871 -8.789 4.394 1.00 88.44 85 LYS A N 1
ATOM 724 C CA . LYS A 1 85 ? -0.875 -9.298 5.345 1.00 88.44 85 LYS A CA 1
ATOM 725 C C . LYS A 1 85 ? 0.530 -9.368 4.756 1.00 88.44 85 LYS A C 1
ATOM 727 O O . LYS A 1 85 ? 1.488 -9.011 5.438 1.00 88.44 85 LYS A O 1
ATOM 732 N N . SER A 1 86 ? 0.653 -9.783 3.497 1.00 85.06 86 SER A N 1
ATOM 733 C CA . SER A 1 86 ? 1.935 -9.834 2.784 1.00 85.06 86 SER A CA 1
ATOM 734 C C . SER A 1 86 ? 2.566 -8.446 2.648 1.00 85.06 86 SER A C 1
ATOM 736 O O . SER A 1 86 ? 3.757 -8.286 2.895 1.00 85.06 86 SER A O 1
ATOM 738 N N . VAL A 1 87 ? 1.764 -7.419 2.350 1.00 85.06 87 VAL A N 1
ATOM 739 C CA . VAL A 1 87 ? 2.230 -6.028 2.251 1.00 85.06 87 VAL A CA 1
ATOM 740 C C . VAL A 1 87 ? 2.850 -5.567 3.572 1.00 85.06 87 VAL A C 1
ATOM 742 O O . VAL A 1 87 ? 3.949 -5.018 3.585 1.00 85.06 87 VAL A O 1
ATOM 745 N N . PHE A 1 88 ? 2.189 -5.853 4.697 1.00 88.12 88 PHE A N 1
ATOM 746 C CA . PHE A 1 88 ? 2.698 -5.506 6.027 1.00 88.12 88 PHE A CA 1
ATOM 747 C C . PHE A 1 88 ? 3.927 -6.329 6.437 1.00 88.12 88 PHE A C 1
ATOM 749 O O . PHE A 1 88 ? 4.829 -5.787 7.074 1.00 88.12 88 PHE A O 1
ATOM 756 N N . ALA A 1 89 ? 4.011 -7.603 6.041 1.00 89.94 89 ALA A N 1
ATOM 757 C CA . ALA A 1 89 ? 5.195 -8.433 6.284 1.00 89.94 89 ALA A CA 1
ATOM 758 C C . ALA A 1 89 ? 6.460 -7.864 5.616 1.00 89.94 89 ALA A C 1
ATOM 760 O O . ALA A 1 89 ? 7.570 -8.062 6.110 1.00 89.94 89 ALA A O 1
ATOM 761 N N . HIS A 1 90 ? 6.290 -7.112 4.527 1.00 87.62 90 HIS A N 1
ATOM 762 C CA . HIS A 1 90 ? 7.376 -6.481 3.784 1.00 87.62 90 HIS A CA 1
ATOM 763 C C . HIS A 1 90 ? 7.507 -4.970 4.032 1.00 87.62 90 HIS A C 1
ATOM 765 O O . HIS A 1 90 ? 8.297 -4.325 3.345 1.00 87.62 90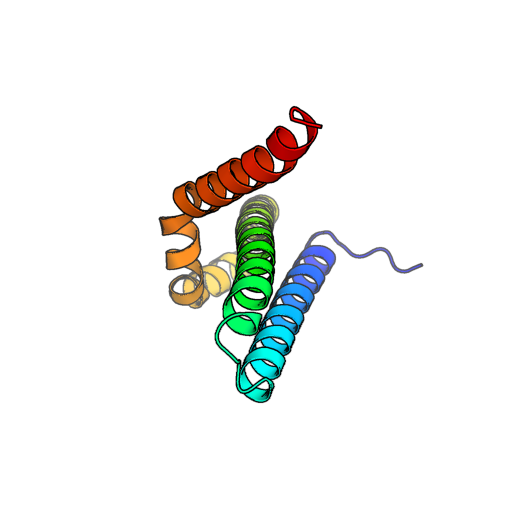 HIS A O 1
ATOM 771 N N . GLU A 1 91 ? 6.815 -4.391 5.028 1.00 88.19 91 GLU A N 1
ATOM 772 C CA . GLU A 1 91 ? 6.838 -2.939 5.298 1.00 88.19 91 GLU A CA 1
ATOM 773 C C . GLU A 1 91 ? 8.269 -2.385 5.393 1.00 88.19 91 GLU A C 1
ATOM 775 O O . GLU A 1 91 ? 8.572 -1.349 4.799 1.00 88.19 91 GLU A O 1
ATOM 780 N N . LYS A 1 92 ? 9.160 -3.082 6.111 1.00 85.62 92 LYS A N 1
ATOM 781 C CA . LYS A 1 92 ? 10.560 -2.664 6.269 1.00 85.62 92 LYS A CA 1
ATOM 782 C C . LYS A 1 92 ? 11.270 -2.556 4.917 1.00 85.62 92 LYS A C 1
ATOM 784 O O . LYS A 1 92 ? 11.825 -1.505 4.617 1.00 85.62 92 LYS A O 1
ATOM 789 N N . GLY A 1 93 ? 11.185 -3.599 4.090 1.00 80.81 93 GLY A N 1
ATOM 790 C CA . GLY A 1 93 ? 11.800 -3.609 2.761 1.00 80.81 93 GLY A CA 1
ATOM 791 C C . GLY A 1 93 ? 11.206 -2.542 1.842 1.00 80.81 93 GLY A C 1
ATOM 792 O O . GLY A 1 93 ? 11.937 -1.849 1.146 1.00 80.81 93 GLY A O 1
ATOM 793 N N . ILE A 1 94 ? 9.889 -2.326 1.895 1.00 81.81 94 ILE A N 1
ATOM 794 C CA . ILE A 1 94 ? 9.223 -1.265 1.125 1.00 81.81 94 ILE A CA 1
ATOM 795 C C . ILE A 1 94 ? 9.764 0.121 1.529 1.00 81.81 94 ILE A C 1
ATOM 797 O O . ILE A 1 94 ? 10.064 0.947 0.663 1.00 81.81 94 ILE A O 1
ATOM 801 N N . ARG A 1 95 ? 9.934 0.379 2.834 1.00 84.06 95 ARG A N 1
ATOM 802 C CA . ARG A 1 95 ? 10.523 1.632 3.339 1.00 84.06 95 ARG A CA 1
ATOM 803 C C . ARG A 1 95 ? 11.990 1.783 2.942 1.00 84.06 95 ARG A C 1
ATOM 805 O O . ARG A 1 95 ? 12.393 2.874 2.553 1.00 84.06 95 ARG A O 1
ATOM 812 N N . GLU A 1 96 ? 12.770 0.710 3.011 1.00 79.88 96 GLU A N 1
ATOM 813 C CA . GLU A 1 96 ? 14.180 0.709 2.613 1.00 79.88 96 GLU A CA 1
ATOM 814 C C . GLU A 1 96 ? 14.340 1.030 1.128 1.00 79.88 96 GLU A C 1
ATOM 816 O O . GLU A 1 96 ? 15.101 1.933 0.793 1.00 79.88 96 GLU A O 1
ATOM 821 N N . ILE A 1 97 ? 13.563 0.397 0.243 1.00 74.31 97 ILE A N 1
ATOM 822 C CA . ILE A 1 97 ? 13.642 0.684 -1.195 1.00 74.31 97 ILE A CA 1
ATOM 823 C C . ILE A 1 97 ? 13.235 2.139 -1.477 1.00 74.31 97 ILE A C 1
ATOM 825 O O . ILE A 1 97 ? 13.900 2.812 -2.264 1.00 74.31 97 ILE A O 1
ATOM 829 N N . ARG A 1 98 ? 12.212 2.676 -0.793 1.00 75.62 98 ARG A N 1
ATOM 830 C CA . ARG A 1 98 ? 11.850 4.104 -0.884 1.00 75.62 98 ARG A CA 1
ATOM 831 C C . ARG A 1 98 ? 13.002 5.015 -0.455 1.00 75.62 98 ARG A C 1
ATOM 833 O O . ARG A 1 98 ? 13.290 5.986 -1.148 1.00 75.62 98 ARG A O 1
ATOM 840 N N . ASN A 1 99 ? 13.660 4.714 0.660 1.00 73.81 99 ASN A N 1
ATOM 841 C CA . ASN A 1 99 ? 14.768 5.522 1.168 1.00 73.81 99 ASN A CA 1
ATOM 842 C C . ASN A 1 99 ? 15.997 5.449 0.252 1.00 73.81 99 ASN A C 1
ATOM 844 O O . ASN A 1 99 ? 16.594 6.482 -0.036 1.00 73.81 99 ASN A O 1
ATOM 848 N N . CYS A 1 100 ? 16.339 4.263 -0.260 1.00 68.00 100 CYS A N 1
ATOM 849 C CA . CYS A 1 100 ? 17.395 4.097 -1.259 1.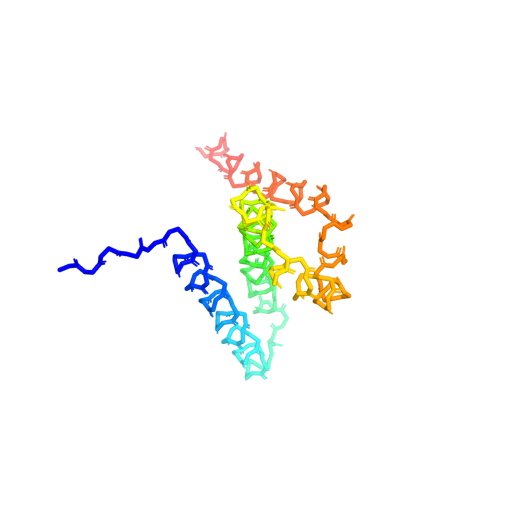00 68.00 100 CYS A CA 1
ATOM 850 C C . CYS A 1 100 ? 17.079 4.881 -2.533 1.00 68.00 100 CYS A C 1
ATOM 852 O O . CYS A 1 100 ? 17.958 5.521 -3.100 1.00 68.00 100 CYS A O 1
ATOM 854 N N . TYR A 1 101 ? 15.821 4.867 -2.965 1.00 65.31 101 TYR A N 1
ATOM 855 C CA . TYR A 1 101 ? 15.382 5.601 -4.139 1.00 65.31 101 TYR A CA 1
ATOM 856 C C . TYR A 1 101 ? 15.456 7.127 -3.950 1.00 65.31 101 TYR A C 1
ATOM 858 O O . TYR A 1 101 ? 16.007 7.826 -4.797 1.00 65.31 101 TYR A O 1
ATOM 866 N N . LEU A 1 102 ? 14.984 7.647 -2.811 1.00 61.72 102 LEU A N 1
ATOM 867 C CA . LEU A 1 102 ? 15.122 9.068 -2.467 1.00 61.72 102 LEU A CA 1
ATOM 868 C C . LEU A 1 102 ? 16.593 9.489 -2.367 1.00 61.72 102 LEU A C 1
ATOM 870 O O . LEU A 1 102 ? 16.958 10.528 -2.910 1.00 61.72 102 LEU A O 1
ATOM 874 N N . GLY A 1 103 ? 17.439 8.658 -1.750 1.00 56.25 103 GLY A N 1
ATOM 875 C CA . GLY A 1 103 ? 18.883 8.883 -1.696 1.00 56.25 103 GLY A CA 1
ATOM 876 C C . GLY A 1 103 ? 19.528 8.888 -3.086 1.00 56.25 103 GLY A C 1
ATOM 877 O O . GLY A 1 103 ? 20.383 9.724 -3.359 1.00 56.25 103 GLY A O 1
ATOM 878 N N . HIS A 1 104 ? 19.081 8.023 -4.003 1.00 55.66 104 HIS A N 1
ATOM 879 C CA . HIS A 1 104 ? 19.529 8.052 -5.396 1.00 55.66 104 HIS A CA 1
ATOM 880 C C . HIS A 1 104 ? 19.123 9.344 -6.118 1.00 55.66 104 HIS A C 1
ATOM 882 O O . HIS A 1 104 ? 19.966 9.912 -6.800 1.00 55.66 104 HIS A O 1
ATOM 888 N N . ILE A 1 105 ? 17.893 9.844 -5.956 1.00 55.91 105 ILE A N 1
ATOM 889 C CA . ILE A 1 105 ? 17.480 11.129 -6.553 1.00 55.91 105 ILE A CA 1
ATOM 890 C C . ILE A 1 105 ? 18.273 12.301 -5.962 1.00 55.91 105 ILE A C 1
ATOM 892 O O . ILE A 1 105 ? 18.729 13.168 -6.703 1.00 55.91 105 ILE A O 1
ATOM 896 N N . GLN A 1 106 ? 18.440 12.343 -4.639 1.00 50.81 106 GLN A N 1
ATOM 897 C CA . GLN A 1 106 ? 19.099 13.461 -3.954 1.00 50.81 106 GLN A CA 1
ATOM 898 C C . GLN A 1 106 ? 20.599 13.530 -4.271 1.00 50.81 106 GLN A C 1
ATOM 900 O O . GLN A 1 106 ? 21.111 14.606 -4.568 1.00 50.81 106 GLN A O 1
ATOM 905 N N . ASN A 1 107 ? 21.283 12.384 -4.333 1.00 46.66 107 ASN A N 1
ATOM 906 C CA . ASN A 1 107 ? 22.717 12.324 -4.643 1.00 46.66 107 ASN A CA 1
ATOM 907 C C . ASN A 1 107 ? 23.046 12.584 -6.124 1.00 46.66 107 ASN A C 1
ATOM 909 O O . ASN A 1 107 ? 24.212 12.775 -6.465 1.00 46.66 107 ASN A O 1
ATOM 913 N N . TRP A 1 108 ? 22.054 12.596 -7.021 1.00 45.88 108 TRP A N 1
ATOM 914 C CA . TRP A 1 108 ? 22.252 13.045 -8.406 1.00 45.88 108 TRP A CA 1
ATOM 915 C C . TRP A 1 108 ? 22.399 14.570 -8.521 1.00 45.88 108 TRP A C 1
ATOM 917 O O . TRP A 1 108 ? 22.938 15.041 -9.517 1.00 45.88 108 TRP A O 1
ATOM 927 N N . GLY A 1 109 ? 21.972 15.335 -7.509 1.00 40.88 109 GLY A N 1
ATOM 928 C CA . GLY A 1 109 ? 22.157 16.788 -7.455 1.00 40.88 109 GLY A CA 1
ATOM 929 C C . GLY A 1 109 ? 23.518 17.238 -6.915 1.00 40.88 109 GLY A C 1
ATOM 930 O O . GLY A 1 109 ? 23.894 18.379 -7.135 1.00 40.88 109 GLY A O 1
ATOM 931 N N . GLU A 1 110 ? 24.270 16.366 -6.236 1.00 46.00 110 GLU A N 1
ATOM 932 C CA . GLU A 1 110 ? 25.566 16.723 -5.627 1.00 46.00 110 GLU A CA 1
ATOM 933 C C . GLU A 1 110 ? 26.773 16.523 -6.565 1.00 46.00 110 GLU A C 1
ATOM 935 O O . GLU A 1 110 ? 27.905 16.827 -6.194 1.00 46.00 110 GLU A O 1
ATOM 940 N N . LYS A 1 111 ? 26.559 15.993 -7.778 1.00 42.34 111 LYS A N 1
ATOM 941 C CA . LYS A 1 111 ? 27.619 15.733 -8.775 1.00 42.34 111 LYS A CA 1
ATOM 942 C C . LYS A 1 111 ? 27.489 16.534 -10.080 1.00 42.34 111 LYS A C 1
ATOM 944 O O . LYS A 1 111 ? 28.172 16.199 -11.049 1.00 42.34 111 LYS A O 1
ATOM 949 N N . LEU A 1 112 ? 26.653 17.571 -10.108 1.00 39.03 112 LEU A N 1
ATOM 950 C CA . LEU A 1 112 ? 26.616 18.593 -11.164 1.00 39.03 112 LEU A CA 1
ATOM 951 C C . LEU A 1 112 ? 27.001 19.946 -10.569 1.00 39.03 112 LEU A C 1
ATOM 953 O O . LEU A 1 112 ? 27.650 20.722 -11.302 1.00 39.03 112 LEU A O 1
#

Sequence (112 aa):
MIKLTVLEADIVRLSWIESRFEYMFQEYRKAKPKKNFDFSFASILREYAMIQLLNFIEARKDLLKNQKSSKKFRSIDKVLEPQWKSVFAHEKGIREIRNCYLGHIQNWGEKL

Secondary structure (DSSP, 8-state):
-----HHHHHHHHHHHHHHHHHHHHHHHHHS---HHHHHHHHHHHHHHHHHHHHHHHHHHHHHHHHTTT-HHHHHHHHHHHHHHHHHHHTHHHHHHHHHHHHHHHHHTSTT-

pLDDT: mean 72.09, std 12.56, range [39.03, 90.19]